Protein AF-A0A3D2UHA9-F1 (afdb_monomer_lite)

Secondary structure (DSSP, 8-state):
-HHHHHTT--TTS-EEEEETTSSHHHHHHHHHTT-EEEEE---STTHHHHHHHHHHTSHHHHHHHHHHH--

pLDDT: mean 86.22, std 10.08, range [53.41, 96.94]

Sequence (71 aa):
KHIASDLGLKEDQYEFAMLFGIQRREQLRLASDGHKVRVLISYGSAWFPWYMRRLAERPANLWFVAKQLLP

Radius of gyration: 14.39 Å; chains: 1; bounding box: 31×24×41 Å

Foldseek 3Di:
DVVCVVVVHDLVRDEAEEEPPAPVVVLVVCVVVVHHYHYDDADDPCRVVVVVVVCVVDVVSVVSVVVVVPD

Structure (mmCIF, N/CA/C/O backbone):
data_AF-A0A3D2UHA9-F1
#
_entry.id   AF-A0A3D2UHA9-F1
#
loop_
_atom_site.group_PDB
_atom_site.id
_atom_site.type_symbol
_atom_site.label_atom_id
_atom_site.label_alt_id
_atom_site.label_comp_id
_atom_site.label_asym_id
_atom_site.label_entity_id
_atom_site.label_seq_id
_atom_site.pdbx_PDB_ins_code
_atom_site.Cartn_x
_atom_site.Cartn_y
_atom_site.Cartn_z
_atom_site.occupancy
_atom_site.B_iso_or_equiv
_atom_site.auth_seq_id
_atom_site.auth_comp_id
_atom_site.auth_asym_id
_atom_site.auth_atom_id
_atom_site.pdbx_PDB_model_num
ATOM 1 N N . LYS A 1 1 ? -3.321 3.237 12.401 1.00 82.94 1 LYS A N 1
ATOM 2 C CA . LYS A 1 1 ? -4.391 2.618 13.218 1.00 82.94 1 LYS A CA 1
ATOM 3 C C . LYS A 1 1 ? -4.417 3.135 14.655 1.00 82.94 1 LYS A C 1
ATOM 5 O O . LYS A 1 1 ? -5.442 3.678 15.010 1.00 82.94 1 LYS A O 1
ATOM 10 N N . HIS A 1 2 ? -3.325 3.076 15.437 1.00 89.44 2 HIS A N 1
ATOM 11 C CA . HIS A 1 2 ? -3.321 3.564 16.833 1.00 89.44 2 HIS A CA 1
ATOM 12 C C . HIS A 1 2 ? -3.768 5.021 16.957 1.00 89.44 2 HIS A C 1
ATOM 14 O O . HIS A 1 2 ? -4.781 5.270 17.581 1.00 89.44 2 HIS A O 1
ATOM 20 N N . ILE A 1 3 ? -3.147 5.933 16.202 1.00 94.56 3 ILE A N 1
ATOM 21 C CA . ILE A 1 3 ? -3.563 7.347 16.173 1.00 94.56 3 ILE A CA 1
ATOM 22 C C . ILE A 1 3 ? -5.051 7.509 15.812 1.00 94.56 3 ILE A C 1
ATOM 24 O O . ILE A 1 3 ? -5.743 8.323 16.403 1.00 94.56 3 ILE A O 1
ATOM 28 N N . ALA A 1 4 ? -5.566 6.729 14.854 1.00 92.62 4 ALA A N 1
ATOM 29 C CA . ALA A 1 4 ? -6.980 6.793 14.476 1.00 92.62 4 ALA A CA 1
ATOM 30 C C . ALA A 1 4 ? -7.894 6.299 15.613 1.00 92.62 4 ALA A C 1
ATOM 32 O O . ALA A 1 4 ? -8.910 6.926 15.885 1.00 92.62 4 ALA A O 1
ATOM 33 N N . SER A 1 5 ? -7.495 5.230 16.308 1.00 91.50 5 SER A N 1
ATOM 34 C CA . SER A 1 5 ? -8.177 4.717 17.499 1.00 91.50 5 SER A CA 1
ATOM 35 C C . SER A 1 5 ? -8.155 5.725 18.649 1.00 91.50 5 SER A C 1
ATOM 37 O O . SER A 1 5 ? -9.182 5.926 19.287 1.00 91.50 5 SER A O 1
ATOM 39 N N . ASP A 1 6 ? -7.019 6.383 18.890 1.00 95.81 6 ASP A N 1
ATOM 40 C CA . ASP A 1 6 ? -6.864 7.409 19.929 1.00 95.81 6 ASP A CA 1
ATOM 41 C C . ASP A 1 6 ? -7.756 8.629 19.644 1.00 95.81 6 ASP A C 1
ATOM 43 O O . ASP A 1 6 ? -8.257 9.276 20.559 1.00 95.81 6 ASP A O 1
ATOM 47 N N . LEU A 1 7 ? -7.999 8.912 18.360 1.00 96.25 7 LEU A N 1
ATOM 48 C CA . LEU A 1 7 ? -8.928 9.939 17.885 1.00 96.25 7 LEU A CA 1
ATOM 49 C C . LEU A 1 7 ? -10.388 9.453 17.789 1.00 96.25 7 LEU A C 1
ATOM 51 O O . LEU A 1 7 ? -11.253 10.225 17.377 1.00 96.25 7 LEU A O 1
ATOM 55 N N . GLY A 1 8 ? -10.681 8.196 18.141 1.00 95.00 8 GLY A N 1
ATOM 56 C CA . GLY A 1 8 ? -12.029 7.620 18.091 1.00 95.00 8 GLY A CA 1
ATOM 57 C C . GLY A 1 8 ? -12.597 7.433 16.679 1.00 95.00 8 GLY A C 1
ATOM 58 O O . GLY A 1 8 ? -13.816 7.371 16.515 1.00 95.00 8 GLY A O 1
ATOM 59 N N . LEU A 1 9 ? -11.741 7.370 15.654 1.00 95.31 9 LEU A N 1
ATOM 60 C CA . LEU A 1 9 ? -12.157 7.204 14.263 1.00 95.31 9 LEU A CA 1
ATOM 61 C C . LEU A 1 9 ? -12.500 5.745 13.952 1.00 95.31 9 LEU A C 1
ATOM 63 O O . LEU A 1 9 ? -11.715 4.836 14.226 1.00 95.31 9 LEU A O 1
ATOM 67 N N . LYS A 1 10 ? -13.639 5.546 13.291 1.00 92.50 10 LYS A N 1
ATOM 68 C CA . LYS A 1 10 ? -14.054 4.256 12.729 1.00 92.50 10 LYS A CA 1
ATOM 69 C C . LYS A 1 10 ? -13.282 3.941 11.447 1.00 92.50 10 LYS A C 1
ATOM 71 O O . LYS A 1 10 ? -12.793 4.834 10.753 1.00 92.50 10 LYS A O 1
ATOM 76 N N . GLU A 1 11 ? -13.189 2.660 11.109 1.00 90.56 11 GLU A N 1
ATOM 77 C CA . GLU A 1 11 ? -12.415 2.130 9.978 1.00 90.56 11 GLU A CA 1
ATOM 78 C C . GLU A 1 11 ? -12.873 2.655 8.612 1.00 90.56 11 GLU A C 1
ATOM 80 O O . GLU A 1 11 ? -12.105 2.638 7.652 1.00 90.56 11 GLU A O 1
ATOM 85 N N . ASP A 1 12 ? -14.111 3.135 8.506 1.00 91.56 12 ASP A N 1
ATOM 86 C CA . ASP A 1 12 ? -14.669 3.712 7.290 1.00 91.56 12 ASP A CA 1
ATOM 87 C C . ASP A 1 12 ? -14.343 5.203 7.107 1.00 91.56 12 ASP A C 1
ATOM 89 O O . ASP A 1 12 ? -14.562 5.729 6.009 1.00 91.56 12 ASP A O 1
ATOM 93 N N . GLN A 1 13 ? -13.793 5.858 8.136 1.00 95.12 13 GLN A N 1
ATOM 94 C CA . GLN A 1 13 ? -13.448 7.284 8.151 1.00 95.12 13 GLN A CA 1
ATOM 95 C C . GLN A 1 13 ? -12.020 7.573 7.669 1.00 95.12 13 GLN A C 1
ATOM 97 O O . GLN A 1 13 ? -11.638 8.734 7.536 1.00 95.12 13 GLN A O 1
ATOM 102 N N . TYR A 1 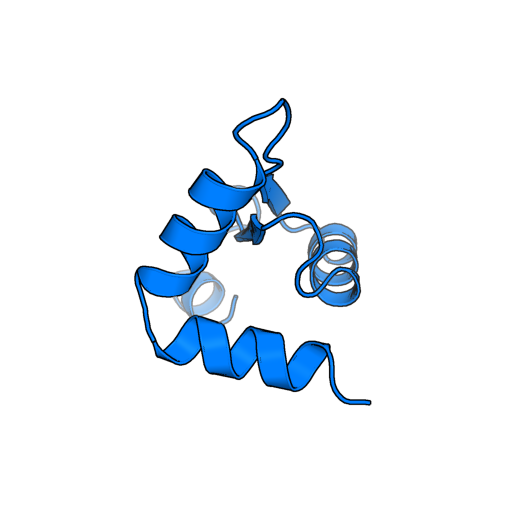14 ? -11.225 6.539 7.393 1.00 95.44 14 TYR A N 1
ATOM 103 C CA . TYR A 1 14 ? -9.880 6.671 6.840 1.00 95.44 14 TYR A CA 1
ATOM 104 C C . TYR A 1 14 ? -9.572 5.545 5.851 1.00 95.44 14 TYR A C 1
ATOM 106 O O . TYR A 1 14 ? -10.264 4.531 5.798 1.00 95.44 14 TYR A O 1
ATOM 114 N N . GLU A 1 15 ? -8.523 5.725 5.050 1.00 96.50 15 GLU A N 1
ATOM 115 C CA . GLU A 1 15 ? -8.035 4.695 4.134 1.00 96.50 15 GLU A CA 1
ATOM 116 C C . GLU A 1 15 ? -6.509 4.572 4.178 1.00 96.50 15 GLU A C 1
ATOM 118 O O . GLU A 1 15 ? -5.788 5.529 4.471 1.00 96.50 15 GLU A O 1
ATOM 123 N N . PHE A 1 16 ? -6.017 3.376 3.860 1.00 95.75 16 PHE A N 1
ATOM 124 C CA . PHE A 1 16 ? -4.606 3.120 3.597 1.00 95.75 16 PHE A CA 1
ATOM 125 C C . PHE A 1 16 ? -4.364 3.105 2.088 1.00 95.75 16 PHE A C 1
ATOM 127 O O . PHE A 1 16 ? -4.810 2.194 1.392 1.00 95.75 16 PHE A O 1
ATOM 134 N N . ALA A 1 17 ? -3.630 4.095 1.581 1.00 94.50 17 ALA A N 1
ATOM 135 C CA . ALA A 1 17 ? -3.204 4.141 0.187 1.00 94.50 17 ALA A CA 1
ATOM 136 C C . ALA A 1 17 ? -1.789 3.561 0.037 1.00 94.50 17 ALA A C 1
ATOM 138 O O . ALA A 1 17 ? -0.844 4.034 0.669 1.00 94.50 17 ALA A O 1
ATOM 139 N N . MET A 1 18 ? -1.635 2.534 -0.801 1.00 92.56 18 MET A N 1
ATOM 140 C CA . MET A 1 18 ? -0.374 1.808 -0.992 1.00 92.56 18 MET A CA 1
ATOM 141 C C . MET A 1 18 ? -0.056 1.625 -2.478 1.00 92.56 18 MET A C 1
ATOM 143 O O . MET A 1 18 ? -0.952 1.578 -3.318 1.00 92.56 18 MET A O 1
ATOM 147 N N . LEU A 1 19 ? 1.229 1.512 -2.821 1.00 88.94 19 LEU A N 1
ATOM 148 C CA . LEU A 1 19 ? 1.659 1.246 -4.197 1.00 88.94 19 LEU A CA 1
ATOM 149 C C . LEU A 1 19 ? 1.474 -0.231 -4.556 1.00 88.94 19 LEU A C 1
ATOM 151 O O . LEU A 1 19 ? 1.755 -1.125 -3.754 1.00 88.94 19 LEU A O 1
ATOM 155 N N . PHE A 1 20 ? 1.058 -0.494 -5.792 1.00 86.56 20 PHE A N 1
ATOM 156 C CA . PHE A 1 20 ? 1.022 -1.847 -6.330 1.00 86.56 20 PHE A CA 1
ATOM 157 C C . PHE A 1 20 ? 2.405 -2.512 -6.255 1.00 86.56 20 PHE A C 1
ATOM 159 O O . PHE A 1 20 ? 3.422 -1.906 -6.583 1.00 86.56 20 PHE A O 1
ATOM 166 N N . GLY A 1 21 ? 2.438 -3.767 -5.804 1.00 82.81 21 GLY A N 1
ATOM 167 C CA . GLY A 1 21 ? 3.671 -4.550 -5.673 1.00 82.81 21 GLY A CA 1
ATOM 168 C C . GLY A 1 21 ? 4.449 -4.355 -4.365 1.00 82.81 21 GLY A C 1
ATOM 169 O O . GLY A 1 21 ? 5.231 -5.234 -4.019 1.00 82.81 21 GLY A O 1
ATOM 170 N N . ILE A 1 22 ? 4.190 -3.294 -3.591 1.00 85.00 22 ILE A N 1
ATOM 171 C CA . ILE A 1 22 ? 4.902 -2.994 -2.335 1.00 85.00 22 ILE A CA 1
ATOM 172 C C . ILE A 1 22 ? 4.125 -3.501 -1.117 1.00 85.00 22 ILE A C 1
ATOM 174 O O . ILE A 1 22 ? 2.962 -3.155 -0.932 1.00 85.00 22 ILE A O 1
ATOM 178 N N . GLN A 1 23 ? 4.769 -4.290 -0.247 1.00 89.44 23 GLN A N 1
ATOM 179 C CA . GLN A 1 23 ? 4.142 -4.853 0.971 1.00 89.44 23 GLN A CA 1
ATOM 180 C C . GLN A 1 23 ? 2.804 -5.573 0.715 1.00 89.44 23 GLN A C 1
ATOM 182 O O . GLN A 1 23 ? 1.842 -5.404 1.460 1.00 89.44 23 GLN A O 1
ATOM 187 N N . ARG A 1 24 ? 2.723 -6.417 -0.320 1.00 91.44 24 ARG A N 1
ATOM 188 C CA . ARG A 1 24 ? 1.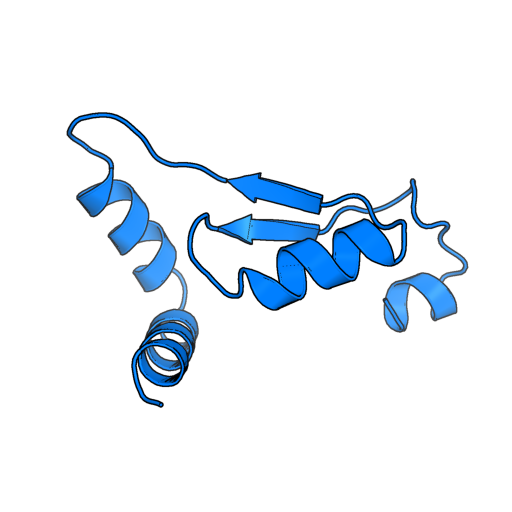466 -7.100 -0.686 1.00 91.44 24 ARG A CA 1
ATOM 189 C C . ARG A 1 24 ? 0.802 -7.844 0.484 1.00 91.44 24 ARG A C 1
ATO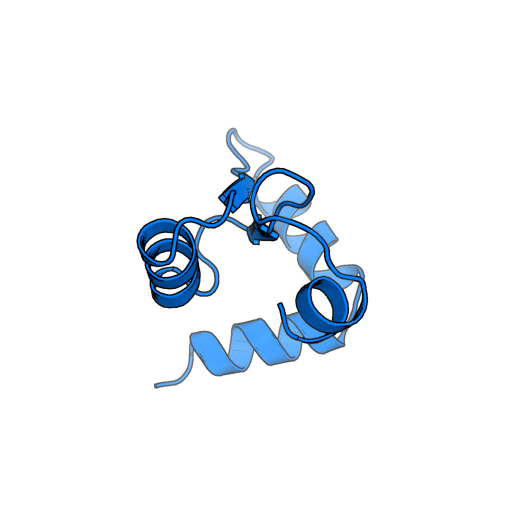M 191 O O . ARG A 1 24 ? -0.416 -7.815 0.605 1.00 91.44 24 ARG A O 1
ATOM 198 N N . ARG A 1 25 ? 1.590 -8.480 1.360 1.00 94.06 25 ARG A N 1
ATOM 199 C CA . ARG A 1 25 ? 1.064 -9.165 2.556 1.00 94.06 25 ARG A CA 1
ATOM 200 C C . ARG A 1 25 ? 0.356 -8.204 3.510 1.00 94.06 25 ARG A C 1
ATOM 202 O O . ARG A 1 25 ? -0.695 -8.550 4.026 1.00 94.06 25 ARG A O 1
ATOM 209 N N . GLU A 1 26 ? 0.892 -7.001 3.694 1.00 94.81 26 GLU A N 1
ATOM 210 C CA . GLU A 1 26 ? 0.286 -5.989 4.562 1.00 94.81 26 GLU A CA 1
ATOM 211 C C . GLU A 1 26 ? -0.983 -5.401 3.945 1.00 94.81 26 GLU A C 1
ATOM 213 O O . GLU A 1 26 ? -1.964 -5.215 4.654 1.00 94.81 26 GLU A O 1
ATOM 218 N N . GLN A 1 27 ? -1.008 -5.188 2.623 1.00 95.12 27 GLN A N 1
ATOM 219 C CA . GLN A 1 27 ? -2.227 -4.771 1.916 1.00 95.12 27 GLN A CA 1
ATOM 220 C C . GLN A 1 27 ? -3.378 -5.750 2.183 1.00 95.12 27 GLN A C 1
ATOM 222 O O . GLN A 1 27 ? -4.482 -5.335 2.528 1.00 95.12 27 GLN A O 1
ATOM 227 N N . LEU A 1 28 ? -3.097 -7.053 2.065 1.00 95.94 28 LEU A N 1
ATOM 228 C CA . LEU A 1 28 ? -4.074 -8.109 2.331 1.00 95.94 28 LEU A CA 1
ATOM 229 C C . LEU A 1 28 ? -4.460 -8.173 3.810 1.00 95.94 28 LEU A C 1
ATOM 231 O O . LEU A 1 28 ? -5.643 -8.289 4.107 1.00 95.94 28 LEU A O 1
ATOM 235 N N . ARG A 1 29 ? -3.487 -8.049 4.722 1.00 96.50 29 ARG A N 1
ATOM 236 C CA . ARG A 1 29 ? -3.722 -8.049 6.172 1.00 96.50 29 ARG A CA 1
ATOM 237 C C . ARG A 1 29 ? -4.630 -6.892 6.598 1.00 96.50 29 ARG A C 1
ATOM 239 O O . ARG A 1 29 ? -5.584 -7.093 7.333 1.00 96.50 29 ARG A O 1
ATOM 246 N N . LEU A 1 30 ? -4.371 -5.679 6.108 1.00 95.50 30 LEU A N 1
ATOM 247 C CA . LEU A 1 30 ? -5.198 -4.506 6.408 1.00 95.50 30 LEU A CA 1
ATOM 248 C C . LEU A 1 30 ? -6.622 -4.661 5.864 1.00 95.50 30 LEU A C 1
ATOM 250 O O . LEU A 1 30 ? -7.575 -4.298 6.548 1.00 95.50 30 LEU A O 1
ATOM 254 N N . ALA A 1 31 ? -6.767 -5.225 4.662 1.00 94.94 31 ALA A N 1
ATOM 255 C CA . ALA A 1 31 ? -8.077 -5.502 4.086 1.00 94.94 31 ALA A CA 1
ATOM 256 C C . ALA A 1 31 ? -8.835 -6.583 4.878 1.00 94.94 31 ALA A C 1
ATOM 258 O O . ALA A 1 31 ? -10.029 -6.426 5.124 1.00 94.94 31 ALA A O 1
ATOM 259 N N . SER A 1 32 ? -8.159 -7.652 5.321 1.00 96.12 32 SER A N 1
ATOM 260 C CA . SER A 1 32 ? -8.776 -8.691 6.159 1.00 96.12 32 SER A CA 1
ATOM 261 C C . SER A 1 32 ? -9.159 -8.190 7.550 1.00 96.12 32 SER A C 1
ATOM 263 O O . SER A 1 32 ? -10.136 -8.669 8.114 1.00 96.12 32 SER A O 1
ATOM 265 N N . ASP A 1 33 ? -8.430 -7.204 8.076 1.00 94.06 33 ASP A N 1
ATOM 266 C CA . ASP A 1 33 ? -8.737 -6.531 9.343 1.00 94.06 33 ASP A CA 1
ATOM 267 C C . ASP A 1 33 ? -9.939 -5.561 9.229 1.00 94.06 33 ASP A C 1
ATOM 269 O O . ASP A 1 33 ? -10.314 -4.930 10.213 1.00 94.06 33 ASP A O 1
ATOM 273 N N . GLY A 1 34 ? -10.551 -5.420 8.045 1.00 93.06 34 GLY A N 1
ATOM 274 C CA . GLY A 1 34 ? -11.733 -4.578 7.822 1.00 93.06 34 GLY A CA 1
ATOM 275 C C . GLY A 1 34 ? -11.431 -3.119 7.469 1.00 93.06 34 GLY A C 1
ATOM 276 O O . GLY A 1 34 ? -12.352 -2.309 7.361 1.00 93.06 34 GLY A O 1
ATOM 277 N N . HIS A 1 35 ? -10.164 -2.758 7.250 1.00 95.62 35 HIS A N 1
ATOM 278 C CA . HIS A 1 35 ? -9.799 -1.401 6.851 1.00 95.62 35 HIS A CA 1
ATOM 279 C C . HIS A 1 35 ? -10.011 -1.157 5.352 1.00 95.62 35 HIS A C 1
ATOM 281 O O . HIS A 1 35 ? -9.790 -2.035 4.514 1.00 95.62 35 HIS A O 1
ATOM 287 N N . LYS A 1 36 ? -10.342 0.088 4.982 1.00 96.81 36 LYS A N 1
ATOM 288 C CA . LYS A 1 36 ? -10.327 0.516 3.576 1.00 96.81 36 LYS A CA 1
ATOM 289 C C . LYS A 1 36 ? -8.886 0.604 3.070 1.00 96.81 36 LYS A C 1
ATOM 291 O O . LYS A 1 36 ? -8.083 1.385 3.582 1.00 96.81 36 LYS A O 1
ATOM 296 N N . VAL A 1 37 ? -8.568 -0.174 2.035 1.00 96.94 37 VAL A N 1
ATOM 297 C CA . VAL A 1 37 ? -7.249 -0.191 1.385 1.00 96.94 37 VAL A CA 1
ATOM 298 C C . VAL A 1 37 ? -7.394 0.182 -0.087 1.00 96.94 37 VAL A C 1
ATOM 300 O O . VAL A 1 37 ? -8.172 -0.429 -0.818 1.00 96.94 37 VAL A O 1
ATOM 303 N N . ARG A 1 38 ? -6.613 1.166 -0.540 1.00 96.31 38 ARG A N 1
ATOM 304 C CA . ARG A 1 38 ? -6.526 1.587 -1.941 1.00 96.31 38 ARG A CA 1
ATOM 305 C C . ARG A 1 38 ? -5.149 1.243 -2.492 1.00 96.31 38 ARG A C 1
ATOM 307 O O . ARG A 1 38 ? -4.133 1.704 -1.975 1.00 96.31 38 ARG A O 1
ATOM 314 N N . VAL A 1 39 ? -5.117 0.469 -3.574 1.00 93.94 39 VAL A N 1
ATOM 315 C CA . VAL A 1 39 ? -3.870 0.111 -4.258 1.00 93.94 39 VAL A CA 1
ATOM 316 C C . VAL A 1 39 ? -3.716 0.954 -5.516 1.00 93.94 39 VAL A C 1
ATOM 318 O O . VAL A 1 39 ? -4.537 0.894 -6.428 1.00 93.94 39 VAL A O 1
ATOM 321 N N . LEU A 1 40 ? -2.651 1.749 -5.560 1.00 91.25 40 LEU A N 1
ATOM 322 C CA . LEU A 1 40 ? -2.323 2.601 -6.691 1.00 91.25 40 LEU A CA 1
ATOM 323 C C . LEU A 1 40 ? -1.529 1.805 -7.729 1.00 91.25 40 LEU A C 1
ATOM 325 O O . LEU A 1 40 ? -0.388 1.405 -7.484 1.00 91.25 40 LEU A O 1
ATOM 329 N N . ILE A 1 41 ? -2.149 1.588 -8.888 1.00 87.88 41 ILE A N 1
ATOM 330 C CA . ILE A 1 41 ? -1.574 0.862 -10.021 1.00 87.88 41 ILE A CA 1
ATOM 331 C C . ILE A 1 41 ? -1.145 1.871 -11.087 1.00 87.88 4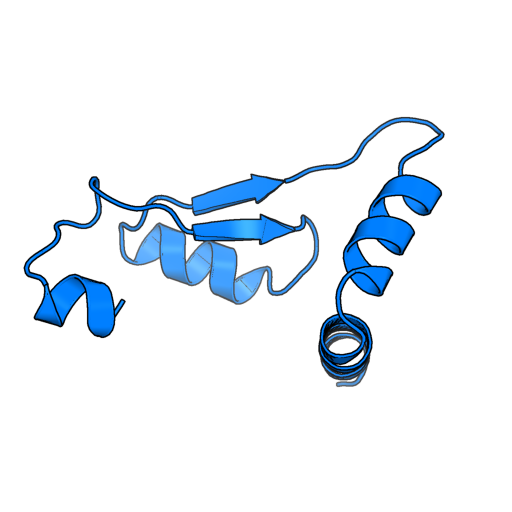1 ILE A C 1
ATOM 333 O O . ILE A 1 41 ? -1.936 2.710 -11.514 1.00 87.88 41 ILE A O 1
ATOM 337 N N . SER A 1 42 ? 0.104 1.763 -11.536 1.00 85.19 42 SER A N 1
ATOM 338 C CA . SER A 1 42 ? 0.588 2.444 -12.737 1.00 85.19 42 SER A CA 1
ATOM 339 C C .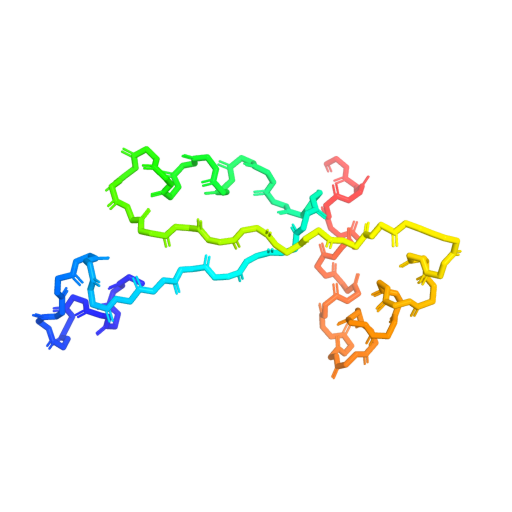 SER A 1 42 ? 0.581 1.464 -13.903 1.00 85.19 42 SER A C 1
ATOM 341 O O . SER A 1 42 ? 1.030 0.330 -13.749 1.00 85.19 42 SER A O 1
ATOM 343 N N . TYR A 1 43 ? 0.060 1.885 -15.051 1.00 86.00 43 TYR A N 1
ATOM 344 C CA . TYR A 1 43 ? -0.063 1.059 -16.249 1.00 86.00 43 TYR A CA 1
ATOM 345 C C . TYR A 1 43 ? 0.295 1.871 -17.502 1.00 86.00 43 TYR A C 1
ATOM 347 O O . TYR A 1 43 ? 0.383 3.099 -17.457 1.00 86.00 43 TYR A O 1
ATOM 355 N N . GLY A 1 44 ? 0.509 1.181 -18.625 1.00 90.50 44 GLY A N 1
ATOM 356 C CA . GLY A 1 44 ? 0.930 1.795 -19.889 1.00 90.50 44 GLY A CA 1
ATOM 357 C C . GLY A 1 44 ? 2.448 1.971 -20.006 1.00 90.50 44 GLY A C 1
ATOM 358 O O . GLY A 1 44 ? 3.201 1.616 -19.106 1.00 90.50 44 GLY A O 1
ATOM 359 N N . SER A 1 45 ? 2.920 2.510 -21.131 1.00 91.00 45 SER A N 1
ATOM 360 C CA . SER A 1 45 ? 4.357 2.590 -21.462 1.00 91.00 45 SER A CA 1
ATOM 361 C C . SER A 1 45 ? 5.178 3.463 -20.504 1.00 91.00 45 SER A C 1
ATOM 363 O O . SER A 1 45 ? 6.366 3.222 -20.311 1.00 91.00 45 SER A O 1
ATOM 365 N N . ALA A 1 46 ? 4.546 4.446 -19.860 1.00 87.81 46 ALA A N 1
ATOM 366 C CA . ALA A 1 46 ? 5.190 5.370 -18.928 1.00 87.81 46 ALA A CA 1
ATOM 367 C C . ALA A 1 46 ? 5.168 4.899 -17.458 1.00 87.81 46 ALA A C 1
ATOM 369 O O . ALA A 1 46 ? 5.462 5.692 -16.558 1.00 87.81 46 ALA A O 1
ATOM 370 N N . TRP A 1 47 ? 4.836 3.629 -17.193 1.00 86.25 47 TRP A N 1
ATOM 371 C CA . TRP A 1 47 ? 4.710 3.111 -15.827 1.00 86.25 47 TRP A CA 1
ATOM 372 C C . TRP A 1 47 ? 6.011 3.246 -15.018 1.00 86.25 47 TRP A C 1
ATOM 374 O O . TRP A 1 47 ? 5.987 3.650 -13.854 1.00 86.25 47 TRP A O 1
ATOM 384 N N . PHE A 1 48 ? 7.160 2.958 -15.642 1.00 82.75 48 PHE A N 1
ATOM 385 C CA . PHE A 1 48 ? 8.455 2.933 -14.962 1.00 82.75 48 PHE A CA 1
ATOM 386 C C . PHE A 1 48 ? 8.937 4.338 -14.552 1.00 82.75 48 PHE A C 1
ATOM 388 O O . PHE A 1 48 ? 9.225 4.535 -13.369 1.00 82.75 48 PHE A O 1
ATOM 395 N N . PRO A 1 49 ? 8.942 5.358 -15.440 1.00 85.31 49 PRO A N 1
ATOM 396 C CA . PRO A 1 49 ? 9.231 6.738 -15.041 1.00 85.31 49 PRO A CA 1
ATOM 397 C C . PRO A 1 49 ? 8.313 7.265 -13.930 1.00 85.31 49 PRO A C 1
ATOM 399 O O . PRO A 1 49 ? 8.774 7.952 -13.015 1.00 85.31 49 PRO A O 1
ATOM 402 N N . TRP A 1 50 ? 7.017 6.935 -13.982 1.00 84.75 50 TRP A N 1
ATOM 403 C CA . TRP A 1 50 ? 6.060 7.337 -12.951 1.00 84.75 50 TRP A CA 1
ATOM 404 C C . TRP A 1 50 ? 6.390 6.702 -11.594 1.00 84.75 50 TRP A C 1
ATOM 406 O O . TRP A 1 50 ? 6.407 7.392 -10.571 1.00 84.75 50 TRP A O 1
ATOM 416 N N . TYR A 1 51 ? 6.698 5.403 -11.594 1.00 81.44 51 TYR A N 1
ATOM 417 C CA . TYR A 1 51 ? 7.037 4.649 -10.391 1.00 81.44 51 TYR A CA 1
ATOM 418 C C . TYR A 1 51 ? 8.329 5.166 -9.750 1.00 81.44 51 TYR A C 1
ATOM 420 O O . TYR A 1 51 ? 8.362 5.453 -8.553 1.00 81.44 51 TYR A O 1
ATOM 428 N N . MET A 1 52 ? 9.364 5.395 -10.561 1.00 80.88 52 MET A N 1
ATOM 429 C CA . MET A 1 52 ? 10.642 5.937 -10.097 1.00 80.88 52 MET A CA 1
ATOM 430 C C . MET A 1 52 ? 10.504 7.340 -9.506 1.00 80.88 52 MET A C 1
ATOM 432 O O . MET A 1 52 ? 11.116 7.623 -8.478 1.00 80.88 52 MET A O 1
ATOM 436 N N . ARG A 1 53 ? 9.650 8.201 -10.078 1.00 83.81 53 ARG A N 1
ATOM 437 C CA . ARG A 1 53 ? 9.342 9.513 -9.483 1.00 83.81 53 ARG A CA 1
ATOM 438 C C . ARG A 1 53 ? 8.764 9.360 -8.075 1.00 83.81 53 ARG A C 1
ATOM 440 O O . ARG A 1 53 ? 9.171 10.073 -7.167 1.00 83.81 53 ARG A O 1
ATOM 447 N N . ARG A 1 54 ? 7.867 8.391 -7.882 1.00 80.38 54 ARG A N 1
ATOM 448 C CA . ARG A 1 54 ? 7.201 8.138 -6.598 1.00 80.38 54 ARG A CA 1
ATOM 449 C C . ARG A 1 54 ? 8.140 7.576 -5.531 1.00 80.38 54 ARG A C 1
ATOM 451 O O . ARG A 1 54 ? 7.997 7.884 -4.350 1.00 80.38 54 ARG A O 1
ATOM 458 N N . LEU A 1 55 ? 9.132 6.792 -5.948 1.00 75.12 55 LEU A N 1
ATOM 459 C CA . LEU A 1 55 ? 10.205 6.339 -5.066 1.00 75.12 55 LEU A CA 1
ATOM 460 C C . LEU A 1 55 ? 11.186 7.463 -4.719 1.00 75.12 55 LEU A C 1
ATOM 462 O O . LEU A 1 55 ? 11.606 7.566 -3.570 1.00 75.12 55 LEU A O 1
ATOM 466 N N . ALA A 1 56 ? 11.518 8.322 -5.682 1.00 80.50 56 ALA A N 1
ATOM 467 C CA . ALA A 1 56 ? 12.459 9.422 -5.490 1.00 80.50 56 ALA A CA 1
ATOM 468 C C . ALA A 1 56 ? 11.904 10.573 -4.628 1.00 80.50 56 ALA A C 1
ATOM 470 O O . ALA A 1 56 ? 12.688 11.325 -4.056 1.00 80.50 56 ALA A O 1
ATOM 471 N N . GLU A 1 57 ? 10.578 10.696 -4.486 1.00 77.69 57 GLU A N 1
ATOM 472 C CA . GLU A 1 57 ? 9.928 11.729 -3.657 1.00 77.69 57 GLU A CA 1
ATOM 473 C C . GLU A 1 57 ? 10.403 11.736 -2.197 1.00 77.69 57 GLU A C 1
ATOM 475 O O . GLU A 1 57 ? 10.408 12.789 -1.559 1.00 77.69 57 GLU A O 1
ATOM 480 N N . ARG A 1 58 ? 10.828 10.586 -1.656 1.00 71.94 58 ARG A N 1
ATOM 481 C CA . ARG A 1 58 ? 11.497 10.507 -0.352 1.00 71.94 58 ARG A CA 1
ATOM 482 C C . ARG A 1 58 ? 12.625 9.478 -0.413 1.00 71.94 58 ARG A C 1
ATOM 484 O O . ARG A 1 58 ? 12.321 8.300 -0.576 1.00 71.94 58 ARG A O 1
ATOM 491 N N . PRO A 1 59 ? 13.900 9.852 -0.185 1.00 68.56 59 PRO A N 1
ATOM 492 C CA . PRO A 1 59 ? 15.030 8.914 -0.218 1.00 68.56 59 PRO A CA 1
ATOM 493 C C . PRO A 1 59 ? 14.852 7.685 0.689 1.00 68.56 59 PRO A C 1
ATOM 495 O O . PRO A 1 59 ? 15.300 6.591 0.359 1.00 68.56 59 PRO A O 1
ATOM 498 N N . ALA A 1 60 ? 14.125 7.832 1.801 1.00 68.06 60 ALA A N 1
ATOM 499 C CA . ALA A 1 60 ? 13.779 6.726 2.693 1.00 68.06 60 ALA A CA 1
ATOM 500 C C . ALA A 1 60 ? 12.930 5.622 2.020 1.00 68.06 60 ALA A C 1
ATOM 502 O O . ALA A 1 60 ? 13.011 4.459 2.415 1.00 68.06 60 ALA A O 1
ATOM 503 N N . ASN A 1 61 ? 12.153 5.947 0.981 1.00 70.50 61 ASN A N 1
ATOM 504 C CA . ASN A 1 61 ? 11.348 4.971 0.242 1.00 70.50 61 ASN A CA 1
ATOM 505 C C . ASN A 1 61 ? 12.230 4.007 -0.563 1.00 70.50 61 ASN A C 1
ATOM 507 O O . ASN A 1 61 ? 11.895 2.830 -0.680 1.00 70.50 61 ASN A O 1
ATOM 511 N N . LEU A 1 62 ? 13.376 4.472 -1.075 1.00 72.06 62 LEU A N 1
ATOM 512 C CA . LEU A 1 62 ? 14.342 3.621 -1.781 1.00 72.06 62 LEU A CA 1
ATOM 513 C C . LEU A 1 62 ? 14.926 2.559 -0.844 1.00 72.06 62 LEU A C 1
ATOM 515 O O . LEU A 1 62 ? 15.017 1.391 -1.215 1.00 72.06 62 LEU A O 1
ATOM 519 N N . TRP A 1 63 ? 15.244 2.946 0.394 1.00 74.56 63 TRP A N 1
ATOM 520 C CA . TRP A 1 63 ? 15.710 2.015 1.424 1.00 74.56 63 TRP A CA 1
ATOM 521 C C . TRP A 1 63 ? 14.650 0.970 1.784 1.00 74.56 63 TRP A C 1
ATOM 523 O O . TRP A 1 63 ? 14.960 -0.207 1.962 1.00 74.56 63 TRP A O 1
ATOM 533 N N . PHE A 1 64 ? 13.384 1.387 1.849 1.00 70.44 64 PHE A N 1
ATOM 534 C CA . PHE A 1 64 ? 12.270 0.483 2.101 1.00 70.44 64 PHE A CA 1
ATOM 535 C C . PHE A 1 64 ? 12.110 -0.564 0.986 1.00 70.44 64 PHE A C 1
ATOM 537 O O . PHE A 1 64 ? 11.964 -1.750 1.273 1.00 70.44 64 PHE A O 1
ATOM 544 N N . VAL A 1 65 ? 12.195 -0.145 -0.281 1.00 72.75 65 VAL A N 1
ATOM 545 C CA . VAL A 1 65 ? 12.153 -1.064 -1.430 1.00 72.75 65 VAL A CA 1
ATOM 546 C C . VAL A 1 65 ? 13.348 -2.015 -1.418 1.00 72.75 65 VAL A C 1
ATOM 548 O O . VAL A 1 65 ? 13.163 -3.214 -1.601 1.00 72.75 65 VAL A O 1
ATOM 551 N N . ALA A 1 66 ? 14.555 -1.516 -1.139 1.00 75.81 66 ALA A N 1
ATOM 552 C CA . ALA A 1 66 ? 15.750 -2.354 -1.046 1.00 75.81 66 ALA A CA 1
ATOM 553 C C . ALA A 1 66 ? 15.596 -3.458 0.016 1.00 75.81 66 ALA A C 1
ATOM 555 O O . ALA A 1 66 ? 15.881 -4.620 -0.260 1.00 75.81 66 ALA A O 1
ATOM 556 N N . LYS A 1 67 ? 15.051 -3.122 1.194 1.00 75.81 67 LYS A N 1
ATOM 557 C CA . LYS A 1 67 ? 14.739 -4.099 2.251 1.00 75.81 67 LYS A CA 1
ATOM 558 C C . LYS A 1 67 ? 13.676 -5.129 1.869 1.00 75.81 67 LYS A C 1
ATOM 560 O O . LYS A 1 67 ? 13.615 -6.167 2.507 1.00 75.81 67 LYS A O 1
ATOM 565 N N . GLN A 1 68 ? 12.820 -4.845 0.891 1.00 68.12 68 GLN A N 1
ATOM 566 C CA . GLN A 1 68 ? 11.811 -5.802 0.425 1.00 68.12 68 GLN A CA 1
ATOM 567 C C . GLN A 1 68 ? 12.291 -6.721 -0.692 1.00 68.12 68 GLN A C 1
ATOM 569 O O . GLN A 1 68 ? 11.672 -7.757 -0.923 1.00 68.12 68 GLN A O 1
ATOM 574 N N . LEU A 1 69 ? 13.335 -6.320 -1.419 1.00 67.56 69 LEU A N 1
ATOM 575 C CA . LEU A 1 69 ? 13.939 -7.131 -2.475 1.00 67.56 69 LEU A CA 1
ATOM 576 C C . LEU A 1 69 ? 14.984 -8.108 -1.925 1.00 67.56 69 LEU A C 1
ATOM 578 O O . LEU A 1 69 ? 15.280 -9.108 -2.574 1.00 67.56 69 LEU A O 1
ATOM 582 N N . LEU A 1 70 ? 15.534 -7.818 -0.745 1.00 62.00 70 LEU A N 1
ATOM 583 C CA . LEU A 1 70 ? 16.437 -8.704 -0.021 1.00 62.00 70 LEU A CA 1
ATOM 584 C C . LEU A 1 70 ? 15.618 -9.62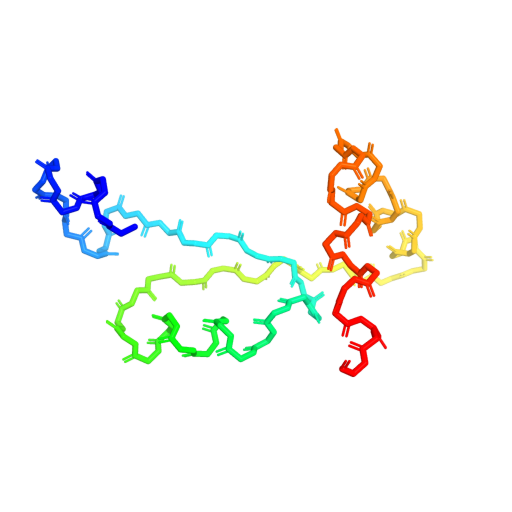7 0.907 1.00 62.00 70 LEU A C 1
ATOM 586 O O . LEU A 1 70 ? 14.678 -9.133 1.533 1.00 62.00 70 LEU A O 1
ATOM 590 N N . PRO A 1 71 ? 15.920 -10.939 0.950 1.00 53.41 71 PRO A N 1
ATOM 591 C CA . PRO A 1 71 ? 15.204 -11.909 1.782 1.00 53.41 71 PRO A CA 1
ATOM 592 C C . PRO A 1 71 ? 15.323 -11.629 3.285 1.00 53.41 71 PRO A C 1
ATOM 594 O O . PRO A 1 71 ? 16.364 -11.080 3.716 1.00 53.41 71 PRO A O 1
#